Protein AF-A0A4Q3JH48-F1 (afdb_monomer_lite)

pLDDT: mean 95.1, std 3.66, range [75.12, 98.69]

Foldseek 3Di:
DDPVVVVVVQQVVPDDPVDDDPPCVPDDGDGPVVVVVVVVVVVLCVVCVPPCVVPPVVVVVVVVVVVCCVVVVHDPPDDDDDDPDPLVVVVVVVVVDDLVLQAEEEDEPPDDPSVVVVVVVSVVSRHHYHYDYCPPVVCSVVSSVVSDDPRHPYD

Radius of gyration: 21.35 Å; chains: 1; bounding box: 50×39×55 Å

Secondary structure (DSSP, 8-state):
---HHHHHHTTTTT-BTTB----TTT-PPPPHHHHHHHHHHHHHHHHHTTTHIIIIIHHHHHHHHHHHHHHHTPPTT------SSHHHHHHHHHTTS-GGG--EEEEETT--HHHHHHHHHHHHTT-EEEEE---SGGGHHHHHHHH--TTEEE-

Structure (mmCIF, N/CA/C/O backbone):
data_AF-A0A4Q3JH48-F1
#
_entry.id   AF-A0A4Q3JH48-F1
#
loop_
_atom_site.group_PDB
_atom_site.id
_atom_site.type_symbol
_atom_site.label_atom_id
_atom_site.label_alt_id
_atom_site.label_comp_id
_atom_site.label_asym_id
_atom_site.label_entity_id
_atom_site.label_seq_id
_atom_site.pdbx_PDB_ins_code
_atom_site.Cartn_x
_atom_site.Cartn_y
_atom_site.Cartn_z
_atom_site.occupancy
_atom_site.B_iso_or_equiv
_atom_site.auth_seq_id
_atom_site.auth_comp_id
_atom_site.auth_asym_id
_atom_site.auth_atom_id
_atom_site.pdbx_PDB_model_num
ATOM 1 N N . MET A 1 1 ? -15.690 8.192 -23.966 1.00 75.12 1 MET A N 1
ATOM 2 C CA . MET A 1 1 ? -15.846 6.723 -23.877 1.00 75.12 1 MET A CA 1
ATOM 3 C C . MET A 1 1 ? -14.451 6.115 -23.885 1.00 75.12 1 MET A C 1
ATOM 5 O O . MET A 1 1 ? -13.622 6.624 -24.626 1.00 75.12 1 MET A O 1
ATOM 9 N N . LEU A 1 2 ? -14.156 5.137 -23.023 1.00 86.25 2 LEU A N 1
ATOM 10 C CA . LEU A 1 2 ? -12.849 4.463 -23.010 1.00 86.25 2 LEU A CA 1
ATOM 11 C C . LEU A 1 2 ? -12.682 3.643 -24.296 1.00 86.25 2 LEU A C 1
ATOM 13 O O . LEU A 1 2 ? -13.578 2.878 -24.644 1.00 86.25 2 LEU A O 1
ATOM 17 N N . ASP A 1 3 ? -11.549 3.801 -24.977 1.00 95.12 3 ASP A N 1
ATOM 18 C CA . ASP A 1 3 ? -11.166 2.956 -26.109 1.00 95.12 3 ASP A CA 1
ATOM 19 C C . ASP A 1 3 ? -10.668 1.604 -25.576 1.00 95.12 3 ASP A C 1
ATOM 21 O O . ASP A 1 3 ? -9.563 1.485 -25.038 1.00 95.12 3 ASP A O 1
ATOM 25 N N . LEU A 1 4 ? -11.537 0.595 -25.651 1.00 92.25 4 LEU A N 1
ATOM 26 C CA . LEU A 1 4 ? -11.266 -0.735 -25.108 1.00 92.25 4 LEU A CA 1
ATOM 27 C C . LEU A 1 4 ? -10.239 -1.508 -25.940 1.00 92.25 4 LEU A C 1
ATOM 29 O O . LEU A 1 4 ? -9.499 -2.312 -25.370 1.00 92.25 4 LEU A O 1
ATOM 33 N N . ASP A 1 5 ? -10.164 -1.259 -27.246 1.00 93.19 5 ASP A N 1
ATOM 34 C CA . ASP A 1 5 ? -9.218 -1.941 -28.128 1.00 93.19 5 ASP A CA 1
ATOM 35 C C . ASP A 1 5 ? -7.809 -1.401 -27.907 1.00 93.19 5 ASP A C 1
ATOM 37 O O . ASP A 1 5 ? -6.871 -2.181 -27.718 1.00 93.19 5 ASP A O 1
ATOM 41 N N . ALA A 1 6 ? -7.668 -0.076 -27.794 1.00 94.69 6 ALA A N 1
ATOM 42 C CA . ALA A 1 6 ? -6.412 0.539 -27.383 1.00 94.69 6 ALA A CA 1
ATOM 43 C C . ALA A 1 6 ? -5.983 0.064 -25.985 1.00 94.69 6 ALA A C 1
ATOM 45 O O . ALA A 1 6 ? -4.812 -0.268 -25.775 1.00 94.69 6 ALA A O 1
ATOM 46 N N . LEU A 1 7 ? -6.927 -0.036 -25.038 1.00 93.00 7 LEU A N 1
ATOM 47 C CA . LEU A 1 7 ? -6.633 -0.543 -23.699 1.00 93.00 7 LEU A CA 1
ATOM 48 C C . LEU A 1 7 ? -6.138 -1.989 -23.747 1.00 93.00 7 LEU A C 1
ATOM 50 O O . LEU A 1 7 ? -5.115 -2.285 -23.145 1.00 93.00 7 LEU A O 1
ATOM 54 N N . ARG A 1 8 ? -6.801 -2.892 -24.479 1.00 91.81 8 ARG A N 1
ATOM 55 C CA . ARG A 1 8 ? -6.332 -4.282 -24.627 1.00 91.81 8 ARG A CA 1
ATOM 56 C C . ARG A 1 8 ? -4.973 -4.351 -25.319 1.00 91.81 8 ARG A C 1
ATOM 58 O O . ARG A 1 8 ? -4.118 -5.124 -24.886 1.00 91.81 8 ARG A O 1
ATOM 65 N N . GLY A 1 9 ? -4.754 -3.521 -26.339 1.00 93.88 9 GLY A N 1
ATOM 66 C CA . GLY A 1 9 ? -3.484 -3.423 -27.059 1.00 93.88 9 GLY A CA 1
ATOM 67 C C . GLY A 1 9 ? -2.301 -3.078 -26.150 1.00 93.88 9 GLY A C 1
ATOM 68 O O . GLY A 1 9 ? -1.206 -3.604 -26.345 1.00 93.88 9 GLY A O 1
ATOM 69 N N . ALA A 1 10 ? -2.528 -2.282 -25.101 1.00 95.88 10 ALA A N 1
ATOM 70 C CA . ALA A 1 10 ? -1.498 -1.913 -24.131 1.00 95.88 10 ALA A CA 1
ATOM 71 C C . ALA A 1 10 ? -1.050 -3.061 -23.202 1.00 95.88 10 ALA A C 1
ATOM 73 O O . ALA A 1 10 ? -0.062 -2.890 -22.494 1.00 95.88 10 ALA A O 1
ATOM 74 N N . TYR A 1 11 ? -1.735 -4.211 -23.187 1.00 95.12 11 TYR A N 1
ATOM 75 C CA . TYR A 1 11 ? -1.439 -5.361 -22.311 1.00 95.12 11 TYR A CA 1
ATOM 76 C C . TYR A 1 11 ? -1.141 -6.648 -23.103 1.00 95.12 11 TYR A C 1
ATOM 78 O O . TYR A 1 11 ? -1.314 -7.759 -22.589 1.00 95.12 11 TYR A O 1
ATOM 86 N N . ARG A 1 12 ? -0.715 -6.529 -24.367 1.00 93.06 12 ARG A N 1
ATOM 87 C CA . ARG A 1 12 ? -0.539 -7.666 -25.293 1.00 93.06 12 ARG A CA 1
ATOM 88 C C . ARG A 1 12 ? 0.411 -8.763 -24.793 1.00 93.06 12 ARG A C 1
ATOM 90 O O . ARG A 1 12 ? 0.261 -9.902 -25.215 1.00 93.06 12 ARG A O 1
ATOM 97 N N . HIS A 1 13 ? 1.363 -8.470 -23.899 1.00 92.44 13 HIS A N 1
ATOM 98 C CA . HIS A 1 13 ? 2.235 -9.518 -23.340 1.00 92.44 13 HIS A CA 1
ATOM 99 C C . HIS A 1 13 ? 1.519 -10.423 -22.324 1.00 92.44 13 HIS A C 1
ATOM 101 O O . HIS A 1 13 ? 1.876 -11.593 -22.184 1.00 92.44 13 HIS A O 1
ATOM 107 N N . PHE A 1 14 ? 0.519 -9.896 -21.612 1.00 92.62 14 PHE A N 1
ATOM 108 C CA . PHE A 1 14 ? -0.250 -10.646 -20.614 1.00 92.62 14 PHE A CA 1
ATOM 109 C C . PHE A 1 14 ? -1.532 -11.249 -21.188 1.00 92.62 14 PHE A C 1
ATOM 111 O O . PHE A 1 14 ? -1.937 -12.338 -20.777 1.00 92.62 14 PHE A O 1
ATOM 118 N N . LEU A 1 15 ? -2.192 -10.545 -22.109 1.00 91.50 15 LEU A N 1
ATOM 119 C CA . LEU A 1 15 ? -3.455 -10.984 -22.692 1.00 91.50 15 LEU A CA 1
ATOM 120 C C . LEU A 1 15 ? -3.202 -11.944 -23.854 1.00 91.50 15 LEU A C 1
ATOM 122 O O . LEU A 1 15 ? -2.534 -11.593 -24.823 1.00 91.50 15 LEU A O 1
ATOM 126 N N . ARG A 1 16 ? -3.775 -13.148 -23.774 1.00 88.00 16 ARG A N 1
ATOM 127 C CA . ARG A 1 16 ? -3.715 -14.156 -24.840 1.00 88.00 16 ARG A CA 1
ATOM 128 C C . ARG A 1 16 ? -5.126 -14.482 -25.339 1.00 88.00 16 ARG A C 1
ATOM 130 O O . ARG A 1 16 ? -6.041 -14.508 -24.517 1.00 88.00 16 ARG A O 1
ATOM 137 N N . PRO A 1 17 ? -5.331 -14.747 -26.642 1.00 87.12 17 PRO A N 1
ATOM 138 C CA . PRO A 1 17 ? -6.662 -15.050 -27.179 1.00 87.12 17 PRO A CA 1
ATOM 139 C C . PRO A 1 17 ? -7.328 -16.279 -26.545 1.00 87.12 17 PRO A C 1
ATOM 141 O O . PRO A 1 17 ? -8.547 -16.331 -26.430 1.00 87.12 17 PRO A O 1
ATOM 144 N N . ASP A 1 18 ? -6.528 -17.252 -26.111 1.00 93.00 18 ASP A N 1
ATOM 145 C CA . ASP A 1 18 ? -6.951 -18.531 -25.538 1.00 93.00 18 ASP A CA 1
ATOM 146 C C . ASP A 1 18 ? -7.099 -18.506 -24.005 1.00 93.00 18 ASP A C 1
ATOM 148 O O . ASP A 1 18 ? -7.428 -19.524 -23.395 1.00 93.00 18 ASP A O 1
ATOM 152 N N . ARG A 1 19 ? -6.862 -17.356 -23.353 1.00 89.56 19 ARG A N 1
ATOM 153 C CA . ARG A 1 19 ? -6.889 -17.235 -21.890 1.00 89.56 19 ARG A CA 1
ATOM 154 C C . ARG A 1 19 ? -7.567 -15.951 -21.425 1.00 89.56 19 ARG A C 1
ATOM 156 O O . ARG A 1 19 ? -7.110 -14.844 -21.695 1.00 89.56 19 ARG A O 1
ATOM 163 N N . ILE A 1 20 ? -8.596 -16.110 -20.596 1.00 89.62 20 ILE A N 1
ATOM 164 C CA . ILE A 1 20 ? -9.267 -15.003 -19.908 1.00 89.62 20 ILE A CA 1
ATO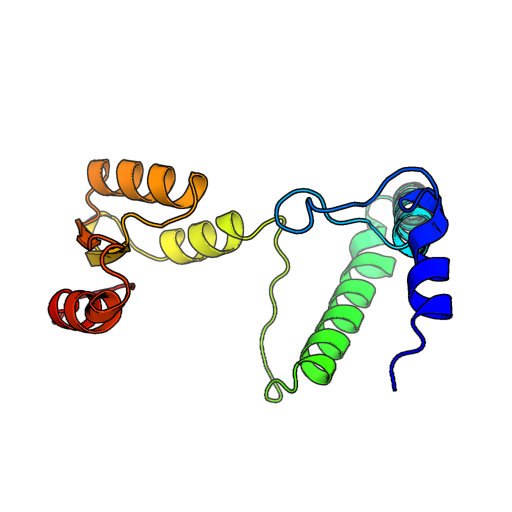M 165 C C . ILE A 1 20 ? -8.672 -14.850 -18.504 1.00 89.62 20 ILE A C 1
ATOM 167 O O . ILE A 1 20 ? -8.621 -15.806 -17.730 1.00 89.62 20 ILE A O 1
ATOM 171 N N . LEU A 1 21 ? -8.220 -13.640 -18.165 1.00 89.00 21 LEU A N 1
ATOM 172 C CA . LEU A 1 21 ? -7.643 -13.334 -16.858 1.00 89.00 21 LEU A CA 1
ATOM 173 C C . LEU A 1 21 ? -8.744 -12.895 -15.876 1.00 89.00 21 LEU A C 1
ATOM 175 O O . LEU A 1 21 ? -9.212 -11.762 -15.934 1.00 89.00 21 LEU A O 1
ATOM 179 N N . LEU A 1 22 ? -9.143 -13.784 -14.961 1.00 90.38 22 LEU A N 1
ATOM 180 C CA . LEU A 1 22 ? -10.124 -13.505 -13.894 1.00 90.38 22 LEU A CA 1
ATOM 181 C C . LEU A 1 22 ? -9.475 -13.449 -12.496 1.00 90.38 22 LEU A C 1
ATOM 183 O O . LEU A 1 22 ? -10.115 -13.697 -11.478 1.00 90.38 22 LEU A O 1
ATOM 187 N N . THR A 1 23 ? -8.183 -13.115 -12.441 1.00 89.19 23 THR A N 1
ATOM 188 C CA . THR A 1 23 ? -7.351 -13.096 -11.223 1.00 89.19 23 THR A CA 1
ATOM 189 C C . THR A 1 23 ? -6.975 -11.686 -10.776 1.00 89.19 23 THR A C 1
ATOM 191 O O . THR A 1 23 ? -5.994 -11.515 -10.060 1.00 89.19 23 THR A O 1
ATOM 194 N N . GLY A 1 24 ? -7.728 -10.657 -11.182 1.00 85.44 24 GLY A N 1
ATOM 195 C CA . GLY A 1 24 ? -7.371 -9.252 -10.929 1.00 85.44 24 GLY A CA 1
ATOM 196 C C . GLY A 1 24 ? -7.161 -8.894 -9.450 1.00 85.44 24 GLY A C 1
ATOM 197 O O . GLY A 1 24 ? -6.453 -7.944 -9.155 1.00 85.44 24 GLY A O 1
ATOM 198 N N . HIS A 1 25 ? -7.713 -9.684 -8.525 1.00 85.62 25 HIS A N 1
ATOM 199 C CA . HIS A 1 25 ? -7.544 -9.502 -7.081 1.00 85.62 25 HIS A CA 1
ATOM 200 C C . HIS A 1 25 ? -6.168 -9.940 -6.539 1.00 85.62 25 HIS A C 1
ATOM 202 O O . HIS A 1 25 ? -5.828 -9.580 -5.417 1.00 85.62 25 HIS A O 1
ATOM 208 N N . SER A 1 26 ? -5.395 -10.734 -7.288 1.00 83.56 26 SER A N 1
ATOM 209 C CA . SER A 1 26 ? -4.105 -11.297 -6.844 1.00 83.56 26 SER A CA 1
ATOM 210 C C . SER A 1 26 ? -2.988 -11.115 -7.871 1.00 83.56 26 SER A C 1
ATOM 212 O O . SER A 1 26 ? -1.864 -10.767 -7.516 1.00 83.56 26 SER A O 1
ATOM 214 N N . HIS A 1 27 ? -3.300 -11.309 -9.152 1.00 85.56 27 HIS A N 1
ATOM 215 C CA . HIS A 1 27 ? -2.359 -11.230 -10.263 1.00 85.56 27 HIS A CA 1
ATOM 216 C C . HIS A 1 27 ? -2.977 -10.418 -11.393 1.00 85.56 27 HIS A C 1
ATOM 218 O O . HIS A 1 27 ? -3.649 -10.953 -12.281 1.00 85.56 27 HIS A O 1
ATOM 224 N N . GLN A 1 28 ? -2.760 -9.108 -11.336 1.00 89.19 28 GLN A N 1
ATOM 225 C CA . GLN A 1 28 ? -3.196 -8.193 -12.377 1.00 89.19 28 GLN A CA 1
ATOM 226 C C . GLN A 1 28 ? -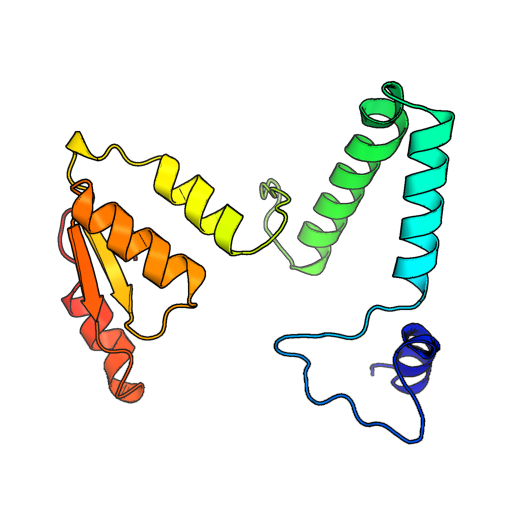2.175 -8.152 -13.516 1.00 89.19 28 GLN A C 1
ATOM 228 O O . GLN A 1 28 ? -0.967 -8.137 -13.279 1.00 89.19 28 GLN A O 1
ATOM 233 N N . ALA A 1 29 ? -2.667 -8.129 -14.757 1.00 92.38 29 ALA A N 1
ATOM 234 C CA . ALA A 1 29 ? -1.820 -7.916 -15.922 1.00 92.38 29 ALA A CA 1
ATOM 235 C C . ALA A 1 29 ? -1.106 -6.566 -15.820 1.00 92.38 29 ALA A C 1
ATOM 237 O O . ALA A 1 29 ? -1.709 -5.573 -15.407 1.00 92.38 29 ALA A O 1
ATOM 238 N N . TRP A 1 30 ? 0.162 -6.522 -16.218 1.00 93.94 30 TRP A N 1
ATOM 239 C CA . TRP A 1 30 ? 0.898 -5.266 -16.333 1.00 93.94 30 TRP A CA 1
ATOM 240 C C . TRP A 1 30 ? 0.836 -4.768 -17.775 1.00 93.94 30 TRP A C 1
ATOM 242 O O . TRP A 1 30 ? 0.913 -5.586 -18.696 1.00 93.94 30 TRP A O 1
ATOM 252 N N . PRO A 1 31 ? 0.694 -3.450 -17.993 1.00 95.81 31 PRO A N 1
ATOM 253 C CA . PRO A 1 31 ? 0.778 -2.909 -19.335 1.00 95.81 31 PRO A CA 1
ATOM 254 C C . PRO A 1 31 ? 2.211 -3.063 -19.850 1.00 95.81 31 PRO A C 1
ATOM 256 O O . PRO A 1 31 ? 3.173 -2.998 -19.084 1.00 95.81 31 PRO A O 1
ATOM 259 N N . ASP A 1 32 ? 2.362 -3.205 -21.158 1.00 96.50 32 ASP A N 1
ATOM 260 C CA . ASP A 1 32 ? 3.639 -3.391 -21.844 1.00 96.50 32 ASP A CA 1
ATOM 261 C C . ASP A 1 32 ? 4.687 -2.337 -21.464 1.00 96.50 32 ASP A C 1
ATOM 263 O O . ASP A 1 32 ? 5.862 -2.651 -21.290 1.00 96.50 32 ASP A O 1
ATOM 267 N N . VAL A 1 33 ? 4.254 -1.093 -21.243 1.00 97.12 33 VAL A N 1
ATOM 268 C CA . VAL A 1 33 ? 5.136 0.010 -20.832 1.00 97.12 33 VAL A CA 1
ATOM 269 C C . VAL A 1 33 ? 5.838 -0.237 -19.492 1.00 97.12 33 VAL A C 1
ATOM 271 O O . VAL A 1 33 ? 6.882 0.365 -19.243 1.00 97.12 33 VAL A O 1
ATOM 274 N N . ALA A 1 34 ? 5.304 -1.115 -18.633 1.00 96.62 34 ALA A N 1
ATOM 275 C CA . ALA A 1 34 ? 5.942 -1.503 -17.377 1.00 96.62 34 ALA A CA 1
ATOM 276 C C . ALA A 1 34 ? 7.214 -2.326 -17.622 1.00 96.62 34 ALA A C 1
ATOM 278 O O . ALA A 1 34 ? 8.209 -2.133 -16.927 1.00 96.62 34 ALA A O 1
ATOM 279 N N . ARG A 1 35 ? 7.217 -3.186 -18.651 1.00 96.50 35 ARG A N 1
ATOM 280 C CA . ARG A 1 35 ? 8.411 -3.933 -19.072 1.00 96.50 35 ARG A CA 1
ATOM 281 C C . ARG A 1 35 ? 9.511 -2.971 -19.508 1.00 96.50 35 ARG A C 1
ATOM 283 O O . ARG A 1 35 ? 10.637 -3.065 -19.028 1.00 96.50 35 ARG A O 1
ATOM 290 N N . ASP A 1 36 ? 9.168 -2.025 -20.377 1.00 96.69 36 ASP A N 1
ATOM 291 C CA . ASP A 1 36 ? 10.136 -1.056 -20.891 1.00 96.69 36 ASP A CA 1
ATOM 292 C C . ASP A 1 36 ? 10.636 -0.121 -19.780 1.00 96.69 36 ASP A C 1
ATOM 294 O O . ASP A 1 36 ? 11.795 0.283 -19.777 1.00 96.69 36 ASP A O 1
ATOM 298 N N . ALA A 1 37 ? 9.782 0.211 -18.806 1.00 96.50 37 ALA A N 1
ATOM 299 C CA . ALA A 1 37 ? 10.184 0.970 -17.626 1.00 96.50 37 ALA A CA 1
ATOM 300 C C . ALA A 1 37 ? 11.152 0.185 -16.733 1.00 96.50 37 ALA A C 1
ATOM 302 O O . ALA A 1 37 ? 12.115 0.773 -16.251 1.00 96.50 37 ALA A O 1
ATOM 303 N N . GLY A 1 38 ? 10.935 -1.121 -16.552 1.00 97.00 38 GLY A N 1
ATOM 304 C CA . GLY A 1 38 ? 11.852 -1.988 -15.813 1.00 97.00 38 GLY A CA 1
ATOM 305 C C . GLY A 1 38 ? 13.239 -2.055 -16.454 1.00 97.00 38 GLY A C 1
ATOM 306 O O . GLY A 1 38 ? 14.237 -1.917 -15.752 1.00 97.00 38 GLY A O 1
ATOM 307 N N . ALA A 1 39 ? 13.304 -2.184 -17.784 1.00 97.88 39 ALA A N 1
ATOM 308 C CA . ALA A 1 39 ? 14.569 -2.145 -18.520 1.00 97.88 39 ALA A CA 1
ATOM 309 C C . ALA A 1 39 ? 15.287 -0.796 -18.343 1.00 97.88 39 ALA A C 1
ATOM 311 O O . ALA A 1 39 ? 16.445 -0.767 -17.941 1.00 97.88 39 ALA A O 1
ATOM 312 N N . ARG A 1 40 ? 14.573 0.325 -18.522 1.00 97.06 40 ARG A N 1
ATOM 313 C CA . ARG A 1 40 ? 15.144 1.666 -18.301 1.00 97.06 40 ARG A CA 1
ATOM 314 C C . ARG A 1 40 ? 15.643 1.871 -16.873 1.00 97.06 40 ARG A C 1
ATOM 316 O O . ARG A 1 40 ? 16.706 2.442 -16.684 1.00 97.06 40 ARG A O 1
ATOM 323 N N . ALA A 1 41 ? 14.899 1.396 -15.873 1.00 96.94 41 ALA A N 1
ATOM 324 C CA . ALA A 1 41 ? 15.308 1.504 -14.475 1.00 96.94 41 ALA A CA 1
ATOM 325 C C . ALA A 1 41 ? 16.609 0.734 -14.199 1.00 96.94 41 ALA A C 1
ATOM 327 O O . ALA A 1 41 ? 17.446 1.201 -13.427 1.00 96.94 41 ALA A O 1
ATOM 328 N N . PHE A 1 42 ? 16.792 -0.424 -14.840 1.00 98.00 42 PHE A N 1
ATOM 329 C CA . PHE A 1 42 ? 18.047 -1.166 -14.783 1.00 98.00 42 PHE A CA 1
ATOM 330 C C . PHE A 1 42 ? 19.190 -0.389 -15.451 1.00 98.00 42 PHE A C 1
ATOM 332 O O . PHE A 1 42 ? 20.241 -0.221 -14.835 1.00 98.00 42 PHE A O 1
ATOM 339 N N . ASP A 1 43 ? 18.972 0.131 -16.661 1.00 98.12 43 ASP A N 1
ATOM 340 C CA . ASP A 1 43 ? 19.985 0.888 -17.406 1.00 98.12 43 ASP A CA 1
ATOM 341 C C . ASP A 1 43 ? 20.413 2.162 -16.658 1.00 98.12 43 ASP A C 1
ATOM 343 O O . ASP A 1 43 ? 21.606 2.449 -16.547 1.00 98.12 43 ASP A O 1
ATOM 347 N N . ASP A 1 44 ? 19.461 2.900 -16.078 1.00 97.62 44 ASP A N 1
ATOM 348 C CA . ASP A 1 44 ? 19.747 4.067 -15.240 1.00 97.62 44 ASP A CA 1
ATOM 349 C C . ASP A 1 44 ? 20.541 3.678 -13.992 1.00 97.62 44 ASP A C 1
ATOM 351 O O . ASP A 1 44 ? 21.512 4.351 -13.646 1.00 97.62 44 ASP A O 1
ATOM 355 N N . ALA A 1 45 ? 20.189 2.567 -13.338 1.00 97.94 45 ALA A N 1
ATOM 356 C CA . ALA A 1 45 ? 20.925 2.086 -12.177 1.00 97.94 45 ALA A CA 1
ATOM 357 C C . ALA A 1 45 ? 22.355 1.643 -12.521 1.00 97.94 45 ALA A C 1
ATOM 359 O O . ALA A 1 45 ? 23.266 1.905 -11.738 1.00 97.94 45 ALA A O 1
ATOM 360 N N . ALA A 1 46 ? 22.561 1.002 -13.673 1.00 98.31 46 ALA A N 1
ATOM 361 C CA . ALA A 1 46 ? 23.880 0.582 -14.140 1.00 98.31 46 ALA A CA 1
ATOM 362 C C . ALA A 1 46 ? 24.756 1.777 -14.546 1.00 98.31 46 ALA A C 1
ATOM 364 O O . ALA A 1 46 ? 25.951 1.789 -14.262 1.00 98.31 46 ALA A O 1
ATOM 365 N N . ARG A 1 47 ? 24.163 2.789 -15.190 1.00 98.31 47 ARG A N 1
ATOM 366 C CA . ARG A 1 47 ? 24.865 3.985 -15.672 1.00 98.31 47 ARG A CA 1
ATOM 367 C C . ARG A 1 47 ? 25.233 4.957 -14.554 1.00 98.31 47 ARG A C 1
ATOM 369 O O . ARG A 1 47 ? 26.324 5.513 -14.584 1.00 98.31 47 ARG A O 1
ATOM 376 N N . LEU A 1 48 ? 24.309 5.207 -13.628 1.00 98.25 48 LEU A N 1
ATOM 377 C CA . LEU A 1 48 ? 24.437 6.258 -12.612 1.00 98.25 48 LEU A CA 1
ATOM 378 C C . LEU A 1 48 ? 24.883 5.729 -11.244 1.00 98.25 48 LEU A C 1
ATOM 380 O O . LEU A 1 48 ? 25.326 6.505 -10.409 1.00 98.25 48 LEU A O 1
ATOM 384 N N . VAL A 1 49 ? 24.762 4.421 -10.993 1.00 97.50 49 VAL A N 1
ATOM 385 C CA . VAL A 1 49 ? 25.121 3.774 -9.721 1.00 97.50 49 VAL A CA 1
ATOM 386 C C . VAL A 1 49 ? 24.449 4.452 -8.520 1.00 97.50 49 VAL A C 1
ATOM 388 O O . VAL A 1 49 ? 23.269 4.187 -8.283 1.00 97.50 49 VAL A O 1
ATOM 391 N N . ASP A 1 50 ? 25.161 5.289 -7.764 1.00 97.75 50 ASP A N 1
ATOM 392 C CA . ASP A 1 50 ? 24.634 5.982 -6.583 1.00 97.75 50 ASP A CA 1
ATOM 393 C C . ASP A 1 50 ? 24.021 7.345 -6.946 1.00 97.75 50 ASP A C 1
ATOM 395 O O . ASP A 1 50 ? 22.997 7.735 -6.388 1.00 97.75 50 ASP A O 1
ATOM 399 N N . ASP A 1 51 ? 24.521 8.002 -7.998 1.00 98.25 51 ASP A N 1
ATOM 400 C CA . ASP A 1 51 ? 23.988 9.283 -8.484 1.00 98.25 51 ASP A CA 1
ATOM 401 C C . ASP A 1 51 ? 22.539 9.158 -8.990 1.00 98.25 51 ASP A C 1
ATOM 403 O O . ASP A 1 51 ? 21.802 10.143 -9.075 1.00 98.25 51 ASP A O 1
ATOM 407 N N . LYS A 1 52 ? 22.072 7.927 -9.263 1.00 97.75 52 LYS A N 1
ATOM 408 C CA . LYS A 1 52 ? 20.705 7.640 -9.733 1.00 97.75 52 LYS A CA 1
ATOM 409 C C . LYS A 1 52 ? 19.628 8.210 -8.820 1.00 97.75 52 LYS A C 1
ATOM 411 O O . LYS A 1 52 ? 18.534 8.500 -9.300 1.00 97.75 52 LYS A O 1
ATOM 416 N N . TRP A 1 53 ? 19.903 8.330 -7.520 1.00 97.12 53 TRP A N 1
ATOM 417 C CA . TRP A 1 53 ? 18.930 8.835 -6.558 1.00 97.12 53 TRP A CA 1
ATOM 418 C C . TRP A 1 53 ? 18.521 10.268 -6.898 1.00 97.12 53 TRP A C 1
ATOM 420 O O . TRP A 1 53 ? 17.335 10.526 -7.103 1.00 97.12 53 TRP A O 1
ATOM 430 N N . GLY A 1 54 ? 19.501 11.164 -7.038 1.00 97.81 54 GLY A N 1
ATOM 431 C CA . GLY A 1 54 ? 19.270 12.563 -7.399 1.00 97.81 54 GLY A CA 1
ATOM 432 C C . GLY A 1 54 ? 18.920 12.754 -8.872 1.00 97.81 54 GLY A C 1
ATOM 433 O O . GLY A 1 54 ? 18.004 13.504 -9.192 1.00 97.81 54 GLY A O 1
ATOM 434 N N . GLU A 1 55 ? 19.604 12.038 -9.763 1.00 96.75 55 GLU A N 1
ATOM 435 C CA . GLU A 1 55 ? 19.500 12.247 -11.214 1.00 96.75 55 GLU A CA 1
ATOM 436 C C . GLU A 1 55 ? 18.234 11.630 -11.832 1.00 96.75 55 GLU A C 1
ATOM 438 O O . GLU A 1 55 ? 17.712 12.131 -12.828 1.00 96.75 55 GLU A O 1
ATOM 443 N N . ALA A 1 56 ? 17.715 10.537 -11.260 1.00 95.81 56 ALA A N 1
ATOM 444 C CA . ALA A 1 56 ? 16.604 9.789 -11.852 1.00 95.81 56 ALA A CA 1
ATOM 445 C C . ALA A 1 56 ? 15.457 9.508 -10.871 1.00 95.81 56 ALA A C 1
ATOM 447 O O . ALA A 1 56 ? 14.297 9.786 -11.185 1.00 95.81 56 ALA A O 1
ATOM 448 N N . VAL A 1 57 ? 15.746 8.955 -9.690 1.00 95.94 57 VAL A N 1
ATOM 449 C CA . VAL A 1 57 ? 14.718 8.388 -8.803 1.00 95.94 57 VAL A CA 1
ATOM 450 C C . VAL A 1 57 ? 13.876 9.471 -8.129 1.00 95.94 57 VAL A C 1
ATOM 452 O O . VAL A 1 57 ? 12.651 9.420 -8.248 1.00 95.94 57 VAL A O 1
ATOM 455 N N . PHE A 1 58 ? 14.477 10.460 -7.460 1.00 96.38 58 PHE A N 1
ATOM 456 C CA . PHE A 1 58 ? 13.715 11.517 -6.782 1.00 96.38 58 PHE A CA 1
ATOM 457 C C . PHE A 1 58 ? 12.896 12.381 -7.757 1.00 96.38 58 PHE A C 1
ATOM 459 O O . PHE A 1 58 ? 11.690 12.518 -7.531 1.00 96.38 58 PHE A O 1
ATOM 466 N N . PRO A 1 59 ? 13.442 12.852 -8.902 1.00 96.38 59 PRO A N 1
ATOM 467 C CA . PRO A 1 59 ? 12.644 13.576 -9.893 1.00 96.38 59 PRO A CA 1
ATOM 468 C C . PRO A 1 59 ? 11.476 12.746 -10.450 1.00 96.38 59 PRO A C 1
ATOM 470 O O . PRO A 1 59 ? 10.390 13.275 -10.723 1.00 96.38 59 PRO A O 1
ATOM 473 N N . LEU A 1 60 ? 11.673 11.432 -10.626 1.00 96.00 60 LEU A N 1
ATOM 474 C CA . LEU A 1 60 ? 10.611 10.525 -11.057 1.00 96.00 60 LEU A CA 1
ATOM 475 C C . LEU A 1 60 ? 9.527 10.386 -9.985 1.00 96.00 60 LEU A C 1
ATOM 477 O O . LEU A 1 60 ? 8.348 10.493 -10.325 1.00 96.00 60 LEU A O 1
ATOM 481 N N . ILE A 1 61 ? 9.913 10.183 -8.723 1.00 95.94 61 ILE A N 1
ATOM 482 C CA . ILE A 1 61 ? 9.002 10.097 -7.575 1.00 95.94 61 ILE A CA 1
ATOM 483 C C . ILE A 1 61 ? 8.121 11.344 -7.505 1.00 95.94 61 ILE A C 1
ATOM 485 O O . ILE A 1 61 ? 6.897 11.212 -7.552 1.00 95.94 61 ILE A O 1
ATOM 489 N N . GLU A 1 62 ? 8.712 12.538 -7.520 1.00 95.25 62 GLU A N 1
ATOM 490 C CA . GLU A 1 62 ? 7.963 13.797 -7.454 1.00 95.25 62 GLU A CA 1
ATOM 491 C C . GLU A 1 62 ? 6.979 13.951 -8.618 1.00 95.25 62 GLU A C 1
ATOM 493 O O . GLU A 1 62 ? 5.822 14.350 -8.450 1.00 95.25 62 GLU A O 1
ATOM 498 N N . ARG A 1 63 ? 7.418 13.606 -9.835 1.00 96.06 63 ARG A N 1
ATOM 499 C CA . ARG A 1 63 ? 6.560 13.666 -11.021 1.00 96.06 63 ARG A CA 1
ATOM 500 C C . ARG A 1 63 ? 5.385 12.697 -10.915 1.00 96.06 63 ARG A C 1
ATOM 502 O O . ARG A 1 63 ? 4.286 13.040 -11.355 1.00 96.06 63 ARG A O 1
ATOM 509 N N . VAL A 1 64 ? 5.600 11.496 -10.379 1.00 95.88 64 VAL A N 1
ATOM 510 C CA . VAL A 1 64 ? 4.528 10.512 -10.183 1.00 95.88 64 VAL A CA 1
ATOM 511 C C . VAL A 1 64 ? 3.578 10.971 -9.076 1.00 95.88 64 VAL A C 1
ATOM 513 O O . VAL A 1 64 ? 2.372 10.923 -9.296 1.00 95.88 64 VAL A O 1
ATOM 516 N N . GLN A 1 65 ? 4.080 11.495 -7.954 1.00 96.00 65 GLN A N 1
ATOM 517 C CA . GLN A 1 65 ? 3.252 12.046 -6.873 1.00 96.00 65 GLN A CA 1
ATOM 518 C C . GLN A 1 65 ? 2.315 13.140 -7.394 1.00 96.00 65 GLN A C 1
ATOM 520 O O . GLN A 1 65 ? 1.102 13.021 -7.234 1.00 96.00 65 GLN A O 1
ATOM 525 N N . ARG A 1 66 ? 2.839 14.144 -8.117 1.00 94.56 66 ARG A N 1
ATOM 526 C CA . ARG A 1 66 ? 2.011 15.215 -8.711 1.00 94.56 66 ARG A CA 1
ATOM 527 C C . ARG A 1 66 ? 0.914 14.667 -9.622 1.00 94.56 66 ARG A C 1
ATOM 529 O O . ARG A 1 66 ? -0.215 15.148 -9.601 1.00 94.56 66 ARG A O 1
ATOM 536 N N . ARG A 1 67 ? 1.234 13.643 -10.419 1.00 95.88 67 ARG A N 1
ATOM 537 C CA . ARG A 1 67 ? 0.251 12.995 -11.297 1.00 95.88 67 ARG A CA 1
ATOM 538 C C . ARG A 1 67 ? -0.804 12.225 -10.515 1.00 95.88 67 ARG A C 1
ATOM 540 O O . ARG A 1 67 ? -1.952 12.244 -10.933 1.00 95.88 67 ARG A O 1
ATOM 547 N N . ILE A 1 68 ? -0.439 11.560 -9.419 1.00 96.12 68 ILE A N 1
ATOM 548 C CA . ILE A 1 68 ? -1.397 10.862 -8.553 1.00 96.12 68 ILE A CA 1
ATOM 549 C C . ILE A 1 68 ? -2.342 11.873 -7.902 1.00 96.12 68 ILE A C 1
ATOM 551 O O . ILE A 1 68 ? -3.549 11.693 -8.023 1.00 96.12 68 ILE A O 1
ATOM 555 N N . VAL A 1 69 ? -1.813 12.947 -7.302 1.00 95.50 69 VAL A N 1
ATOM 556 C CA . VAL A 1 69 ? -2.614 14.031 -6.698 1.00 95.50 69 VAL A CA 1
ATOM 557 C C . VAL A 1 69 ? -3.630 14.568 -7.703 1.00 95.50 69 VAL A C 1
ATOM 559 O O . VAL A 1 69 ? -4.828 14.520 -7.443 1.00 95.50 69 VAL A O 1
ATOM 562 N N . ALA A 1 70 ? -3.174 14.956 -8.899 1.00 94.56 70 ALA A N 1
ATOM 563 C CA . ALA A 1 70 ? -4.058 15.466 -9.944 1.00 94.56 70 ALA A CA 1
ATOM 564 C C . ALA A 1 70 ? -5.074 14.420 -10.440 1.00 94.56 70 ALA A C 1
ATOM 566 O O . ALA A 1 70 ? -6.218 14.744 -10.740 1.00 94.56 70 ALA A O 1
ATOM 567 N N . ARG A 1 71 ? -4.673 13.148 -10.558 1.00 95.81 71 ARG A N 1
ATOM 568 C CA . ARG A 1 71 ? -5.530 12.084 -11.107 1.00 95.81 71 ARG A CA 1
ATOM 569 C C . ARG A 1 71 ? -6.614 11.618 -10.138 1.00 95.81 71 ARG A C 1
ATOM 571 O O . ARG A 1 71 ? -7.630 11.093 -10.606 1.00 95.81 71 ARG A O 1
ATOM 578 N N . MET A 1 72 ? -6.350 11.753 -8.843 1.00 95.88 72 MET A N 1
ATOM 579 C CA . MET A 1 72 ? -7.228 11.375 -7.737 1.00 95.88 72 MET A CA 1
ATOM 580 C C . MET A 1 72 ? -7.990 12.578 -7.163 1.00 95.88 72 MET A C 1
ATOM 582 O O . MET A 1 72 ? -8.763 12.382 -6.233 1.00 95.88 72 MET A O 1
ATOM 586 N N . ASP A 1 73 ? -7.782 13.779 -7.719 1.00 96.06 73 ASP A N 1
ATOM 587 C CA . ASP A 1 73 ? -8.394 15.035 -7.264 1.00 96.06 73 ASP A CA 1
ATOM 588 C C . ASP A 1 73 ? -8.156 15.294 -5.764 1.00 96.06 73 ASP A C 1
ATOM 590 O O . ASP A 1 73 ? -9.062 15.625 -5.001 1.00 96.06 73 ASP A O 1
ATOM 594 N N . LEU A 1 74 ? -6.919 15.051 -5.313 1.00 95.75 74 LEU A N 1
ATOM 595 C CA . LEU A 1 74 ? -6.539 15.258 -3.915 1.00 95.75 74 LEU A CA 1
ATOM 596 C C . LEU A 1 74 ? -6.226 16.740 -3.649 1.00 95.75 74 LEU A C 1
ATOM 598 O O . LEU A 1 74 ? -5.708 17.410 -4.544 1.00 95.75 74 LEU A O 1
ATOM 602 N N . PRO A 1 75 ? -6.464 17.244 -2.421 1.00 94.56 75 PRO A N 1
ATOM 603 C CA . PRO A 1 75 ? -6.138 18.620 -2.058 1.00 94.56 75 PRO A CA 1
ATOM 604 C C . PRO A 1 75 ? -4.665 18.975 -2.288 1.00 94.56 75 PRO A C 1
ATOM 606 O O . PRO A 1 75 ? -3.770 18.138 -2.106 1.00 94.56 75 PRO A O 1
ATOM 609 N N . ASP A 1 76 ? -4.407 20.243 -2.604 1.00 85.62 76 ASP A N 1
ATOM 610 C CA . ASP A 1 76 ? -3.051 20.781 -2.679 1.00 85.62 76 ASP A CA 1
ATOM 611 C C . ASP A 1 76 ? -2.304 20.565 -1.354 1.00 85.62 76 ASP A C 1
ATOM 613 O O . ASP A 1 76 ? -2.842 20.777 -0.268 1.00 85.62 76 ASP A O 1
ATOM 617 N N . GLY A 1 77 ? -1.050 20.117 -1.449 1.00 86.38 77 GLY A N 1
ATOM 618 C CA . GLY A 1 77 ? -0.233 19.761 -0.283 1.00 86.38 77 GLY A CA 1
ATOM 619 C C . GLY A 1 77 ? -0.441 18.337 0.245 1.00 86.38 77 GLY A C 1
ATOM 620 O O . GLY A 1 77 ? 0.151 17.992 1.262 1.00 86.38 77 GLY A O 1
ATOM 621 N N . SER A 1 78 ? -1.230 17.494 -0.434 1.00 92.06 78 SER A N 1
ATOM 622 C CA . SER A 1 78 ? -1.364 16.075 -0.072 1.00 92.06 78 SER A CA 1
ATOM 623 C C . SER A 1 78 ? -0.013 15.351 -0.086 1.00 92.06 78 SER A C 1
ATOM 625 O O . SER A 1 78 ? 0.646 15.252 -1.125 1.00 92.06 78 SER A O 1
ATOM 627 N N . GLU A 1 79 ? 0.376 14.796 1.060 1.00 89.12 79 GLU A N 1
ATOM 628 C CA . GLU A 1 79 ? 1.603 14.015 1.201 1.00 89.12 79 GLU A CA 1
ATOM 629 C C . GLU A 1 79 ? 1.391 12.575 0.721 1.00 89.12 79 GLU A C 1
ATOM 631 O O . GLU A 1 79 ? 0.447 11.890 1.118 1.00 89.12 79 GLU A O 1
ATOM 636 N N . LEU A 1 80 ? 2.289 12.094 -0.139 1.00 92.69 80 LEU A N 1
ATOM 637 C CA . LEU A 1 80 ? 2.243 10.739 -0.683 1.00 92.69 80 LEU A CA 1
ATOM 638 C C . LEU A 1 80 ? 3.548 10.013 -0.376 1.00 92.69 80 LEU A C 1
ATOM 640 O O . LEU A 1 80 ? 4.609 10.419 -0.842 1.00 92.69 80 LEU A O 1
ATOM 644 N N . ALA A 1 81 ? 3.471 8.895 0.338 1.00 91.19 81 ALA A N 1
ATOM 645 C CA . ALA A 1 81 ? 4.600 7.992 0.523 1.00 91.19 81 ALA A CA 1
ATOM 646 C C . ALA A 1 81 ? 4.457 6.764 -0.385 1.00 91.19 81 ALA A C 1
ATOM 648 O O . ALA A 1 81 ? 3.408 6.120 -0.411 1.00 91.19 81 ALA A O 1
ATOM 649 N N . PHE A 1 82 ? 5.524 6.405 -1.102 1.00 93.44 82 PHE A N 1
ATOM 650 C CA . PHE A 1 82 ? 5.584 5.128 -1.812 1.00 93.44 82 PHE A CA 1
ATOM 651 C C . PHE A 1 82 ? 5.984 4.000 -0.855 1.00 93.44 82 PHE A C 1
ATOM 653 O O . PHE A 1 82 ? 6.861 4.164 -0.004 1.00 93.44 82 PHE A O 1
ATOM 660 N N . GLY A 1 83 ? 5.338 2.848 -1.024 1.00 92.88 83 GLY A N 1
ATOM 661 C CA . GLY A 1 83 ? 5.624 1.608 -0.311 1.00 92.88 83 GLY A CA 1
ATOM 662 C C . GLY A 1 83 ? 5.530 0.417 -1.259 1.00 92.88 83 GLY A C 1
ATOM 663 O O . GLY A 1 83 ? 4.981 0.513 -2.357 1.00 92.88 83 GLY A O 1
ATOM 664 N N . SER A 1 84 ? 6.073 -0.712 -0.828 1.00 92.00 84 SER A N 1
ATOM 665 C CA . SER A 1 84 ? 6.186 -1.933 -1.630 1.00 92.00 84 SER A CA 1
ATOM 666 C C . SER A 1 84 ? 4.874 -2.717 -1.691 1.00 92.00 84 SER A C 1
ATOM 668 O O . SER A 1 84 ? 4.672 -3.533 -2.587 1.00 92.00 84 SER A O 1
ATOM 670 N N . ASN A 1 85 ? 3.995 -2.520 -0.705 1.00 92.38 85 ASN A N 1
ATOM 671 C CA . ASN A 1 85 ? 2.685 -3.156 -0.590 1.00 92.38 85 ASN A CA 1
ATOM 672 C C . ASN A 1 85 ? 1.835 -2.444 0.482 1.00 92.38 85 ASN A C 1
ATOM 674 O O . ASN A 1 85 ? 2.316 -1.576 1.208 1.00 92.38 85 ASN A O 1
ATOM 678 N N . THR A 1 86 ? 0.566 -2.835 0.608 1.00 92.19 86 THR A N 1
ATOM 679 C CA . THR A 1 86 ? -0.370 -2.260 1.591 1.00 92.19 86 THR A CA 1
ATOM 680 C C . THR A 1 86 ? -0.042 -2.624 3.040 1.00 92.19 86 THR A C 1
ATOM 682 O O . THR A 1 86 ? -0.352 -1.850 3.941 1.00 92.19 86 THR A O 1
ATOM 685 N N . HIS A 1 87 ? 0.616 -3.760 3.289 1.00 94.94 87 HIS A N 1
ATOM 686 C CA . HIS A 1 87 ? 1.031 -4.137 4.642 1.00 94.94 87 HIS A CA 1
ATOM 687 C C . HIS A 1 87 ? 2.091 -3.176 5.196 1.00 94.94 87 HIS A C 1
ATOM 689 O O . HIS A 1 87 ? 2.057 -2.835 6.375 1.00 94.94 87 HIS A O 1
ATOM 695 N N . GLU A 1 88 ? 3.004 -2.693 4.353 1.00 95.31 88 GLU A N 1
ATOM 696 C CA . GLU A 1 88 ? 4.009 -1.708 4.753 1.00 95.31 88 GLU A CA 1
ATOM 697 C C . GLU A 1 88 ? 3.374 -0.407 5.258 1.00 95.31 88 GLU A C 1
ATOM 699 O O . GLU A 1 88 ? 3.825 0.130 6.266 1.00 95.31 88 GLU A O 1
ATOM 704 N N . LEU A 1 89 ? 2.295 0.062 4.618 1.00 93.25 89 LEU A N 1
ATOM 705 C CA . LEU A 1 89 ? 1.539 1.223 5.096 1.00 93.25 89 LEU A CA 1
ATOM 706 C C . LEU A 1 89 ? 1.027 0.989 6.522 1.00 93.25 89 LEU A C 1
ATOM 708 O O . LEU A 1 89 ? 1.289 1.798 7.412 1.00 93.25 89 LEU A O 1
ATOM 712 N N . THR A 1 90 ? 0.345 -0.139 6.748 1.00 93.69 90 THR A N 1
ATOM 713 C CA . THR A 1 90 ? -0.188 -0.474 8.076 1.00 93.69 90 THR A CA 1
ATOM 714 C C . THR A 1 90 ? 0.925 -0.641 9.103 1.00 93.69 90 THR A C 1
ATOM 716 O O . THR A 1 90 ? 0.811 -0.145 10.216 1.00 93.69 90 THR A O 1
ATOM 719 N N . PHE A 1 91 ? 2.039 -1.271 8.729 1.00 93.88 91 PHE A N 1
ATOM 720 C CA . PHE A 1 91 ? 3.173 -1.480 9.619 1.00 93.88 91 PHE A CA 1
ATOM 721 C C . PHE A 1 91 ? 3.832 -0.158 10.031 1.00 93.88 91 PHE A C 1
ATOM 723 O O . PHE A 1 91 ? 4.067 0.058 11.218 1.00 93.88 91 PHE A O 1
ATOM 730 N N . ARG A 1 92 ? 4.078 0.753 9.077 1.00 94.88 92 ARG A N 1
ATOM 731 C CA . ARG A 1 92 ? 4.625 2.088 9.364 1.00 94.88 92 ARG A CA 1
ATOM 732 C C . ARG A 1 92 ? 3.713 2.862 10.317 1.00 94.88 92 ARG A C 1
ATOM 734 O O . ARG A 1 92 ? 4.212 3.411 11.293 1.00 94.88 92 ARG A O 1
ATOM 741 N N . LEU A 1 93 ? 2.397 2.839 10.095 1.00 94.12 93 LEU A N 1
ATOM 742 C CA . LEU A 1 93 ? 1.433 3.488 10.989 1.00 94.12 93 LEU A CA 1
ATOM 743 C C . LEU A 1 93 ? 1.443 2.874 12.397 1.00 94.12 93 LEU A C 1
ATOM 745 O O . LEU A 1 93 ? 1.534 3.593 13.387 1.00 94.12 93 LEU A O 1
ATOM 749 N N . LEU A 1 94 ? 1.394 1.543 12.495 1.00 95.12 94 LEU A N 1
ATOM 750 C CA . LEU A 1 94 ? 1.394 0.836 13.779 1.00 95.12 94 LEU A CA 1
ATOM 751 C C . LEU A 1 94 ? 2.680 1.084 14.581 1.00 95.12 94 LEU A C 1
ATOM 753 O O . LEU A 1 94 ? 2.633 1.139 15.807 1.00 95.12 94 LEU A O 1
ATOM 757 N N . SER A 1 95 ? 3.812 1.286 13.899 1.00 94.69 95 SER A N 1
ATOM 758 C CA . SER A 1 95 ? 5.102 1.580 14.537 1.00 94.69 95 SER A CA 1
ATOM 759 C C . SER A 1 95 ? 5.156 2.933 15.260 1.00 94.69 95 SER A C 1
ATOM 761 O O . SER A 1 95 ? 6.055 3.158 16.067 1.00 94.69 95 SER A O 1
ATOM 763 N N . CYS A 1 96 ? 4.191 3.826 15.012 1.00 95.50 96 CYS A N 1
ATOM 764 C CA . CYS A 1 96 ? 4.086 5.103 15.713 1.00 95.50 96 CYS A CA 1
ATOM 765 C C . CYS A 1 96 ? 3.547 4.964 17.146 1.00 95.50 96 CYS A C 1
ATOM 767 O O . CYS A 1 96 ? 3.707 5.891 17.940 1.00 95.50 96 CYS A O 1
ATOM 769 N N . PHE A 1 97 ? 2.921 3.835 17.496 1.00 96.00 97 PHE A N 1
ATOM 770 C CA . PHE A 1 97 ? 2.380 3.604 18.834 1.00 96.00 97 PHE A CA 1
ATOM 771 C C . PHE A 1 97 ? 3.392 2.901 19.740 1.00 96.00 97 PHE A C 1
ATOM 773 O O . PHE A 1 97 ? 4.094 1.976 19.329 1.00 96.00 97 PHE A O 1
ATOM 780 N N . ARG A 1 98 ? 3.432 3.299 21.016 1.00 93.69 98 ARG A N 1
ATOM 781 C CA . ARG A 1 98 ? 4.261 2.630 22.024 1.00 93.69 98 ARG A CA 1
ATOM 782 C C . ARG A 1 98 ? 3.469 1.526 22.707 1.00 93.69 98 ARG A C 1
ATOM 784 O O . ARG A 1 98 ? 2.444 1.795 23.323 1.00 93.69 98 ARG A O 1
ATOM 791 N N . ALA A 1 99 ? 3.991 0.303 22.695 1.00 92.69 99 ALA A N 1
ATOM 792 C CA . ALA A 1 99 ? 3.371 -0.836 23.380 1.00 92.69 99 ALA A CA 1
ATOM 793 C C . ALA A 1 99 ? 3.104 -0.578 24.879 1.00 92.69 99 ALA A C 1
ATOM 795 O O . ALA A 1 99 ? 2.086 -1.009 25.414 1.00 92.69 99 ALA A O 1
ATOM 796 N N . SER A 1 100 ? 3.974 0.192 25.544 1.00 93.94 100 SER A N 1
ATOM 797 C CA . SER A 1 100 ? 3.817 0.593 26.951 1.00 93.94 100 SER A CA 1
ATOM 798 C C . SER A 1 100 ? 2.551 1.409 27.229 1.00 93.94 100 SER A C 1
ATOM 800 O O . SER A 1 100 ? 2.082 1.434 28.362 1.00 93.94 100 SER A O 1
ATOM 802 N N . GLU A 1 101 ? 2.003 2.080 26.214 1.00 95.81 101 GLU A N 1
ATOM 803 C CA . GLU A 1 101 ? 0.765 2.863 26.302 1.00 95.81 101 GLU A CA 1
ATOM 804 C C . GLU A 1 101 ? -0.484 1.992 26.062 1.00 95.81 101 GLU A C 1
ATOM 806 O O . GLU A 1 101 ? -1.602 2.489 26.155 1.00 95.81 101 GLU A O 1
ATOM 811 N N . ARG A 1 102 ? -0.298 0.690 25.784 1.00 96.44 102 ARG A N 1
ATOM 812 C CA . ARG A 1 102 ? -1.350 -0.299 25.498 1.00 96.44 102 ARG A CA 1
ATOM 813 C C . ARG A 1 102 ? -2.390 0.219 24.492 1.00 96.44 102 ARG A C 1
ATOM 815 O O . ARG A 1 102 ? -3.580 0.252 24.807 1.00 96.44 102 ARG A O 1
ATOM 822 N N . PRO A 1 103 ? -1.960 0.644 23.289 1.00 97.69 103 PRO A N 1
ATOM 823 C CA . PRO A 1 103 ? -2.850 1.230 22.293 1.00 97.69 103 PRO A CA 1
ATOM 824 C C . PRO A 1 103 ? -3.979 0.261 21.940 1.00 97.69 103 PRO A C 1
ATOM 826 O O . PRO A 1 103 ? -3.747 -0.922 21.666 1.00 97.69 103 PRO A O 1
ATOM 829 N N . ARG A 1 104 ? -5.203 0.789 21.935 1.00 98.31 104 ARG A N 1
ATOM 830 C CA . ARG A 1 104 ? -6.406 0.043 21.581 1.00 98.31 104 ARG A CA 1
ATOM 831 C C . ARG A 1 104 ? -6.673 0.134 20.086 1.00 98.31 104 ARG A C 1
ATOM 833 O O . ARG A 1 104 ? -6.874 1.227 19.561 1.00 98.31 104 ARG A O 1
ATOM 840 N N . ILE A 1 105 ? -6.717 -1.014 19.424 1.00 98.31 105 ILE A N 1
ATOM 841 C CA . ILE A 1 105 ? -7.011 -1.154 18.000 1.00 98.31 105 ILE A CA 1
ATOM 842 C C . ILE A 1 105 ? -8.308 -1.938 17.851 1.00 98.31 105 ILE A C 1
ATOM 844 O O . ILE A 1 105 ? -8.400 -3.082 18.292 1.00 98.31 105 ILE A O 1
ATOM 848 N N . VAL A 1 106 ? -9.301 -1.339 17.206 1.00 98.69 106 VAL A N 1
ATOM 849 C CA . VAL A 1 106 ? -10.521 -2.034 16.785 1.00 98.69 106 VAL A CA 1
ATOM 850 C C . VAL A 1 106 ? -10.322 -2.485 15.345 1.00 98.69 106 VAL A C 1
ATOM 852 O O . VAL A 1 106 ? -9.830 -1.727 14.532 1.00 98.69 106 VAL A O 1
ATOM 855 N N . THR A 1 107 ? -10.652 -3.726 15.011 1.00 98.38 107 THR A N 1
ATOM 856 C CA . THR A 1 107 ? -10.492 -4.247 13.645 1.00 98.38 107 THR A CA 1
ATOM 857 C C . THR A 1 107 ? -11.502 -5.363 13.378 1.00 98.38 107 THR A C 1
ATOM 859 O O . THR A 1 107 ? -12.317 -5.689 14.246 1.00 98.38 107 THR A O 1
ATOM 862 N N . THR A 1 108 ? -11.486 -5.970 12.188 1.00 98.44 108 THR A N 1
ATOM 863 C CA . THR A 1 108 ? -12.450 -7.011 11.810 1.00 98.44 108 THR A CA 1
ATOM 864 C C . THR A 1 108 ? -11.819 -8.392 11.656 1.00 98.44 108 THR A C 1
ATOM 866 O O . THR A 1 108 ? -10.670 -8.539 11.262 1.00 98.44 108 THR A O 1
ATOM 869 N N . THR A 1 109 ? -12.590 -9.463 11.848 1.00 98.00 109 THR A N 1
ATOM 870 C CA . THR A 1 109 ? -12.141 -10.828 11.486 1.00 98.00 109 THR A CA 1
ATOM 871 C C . THR A 1 109 ? -11.962 -11.032 9.971 1.00 98.00 109 THR A C 1
ATOM 873 O O . THR A 1 109 ? -11.569 -12.113 9.535 1.00 98.00 109 THR A O 1
ATOM 876 N N . GLY A 1 110 ? -12.262 -10.012 9.157 1.00 97.19 110 GLY A N 1
ATOM 877 C CA . GLY A 1 110 ? -12.143 -10.014 7.701 1.00 97.19 110 GLY A CA 1
ATOM 878 C C . GLY A 1 110 ? -10.844 -9.411 7.164 1.00 97.19 110 GLY A C 1
ATOM 879 O O . GLY A 1 110 ? -10.744 -9.249 5.946 1.00 97.19 110 GLY A O 1
ATOM 880 N N . GLU A 1 111 ? -9.878 -9.073 8.026 1.00 97.25 111 GLU A N 1
ATOM 881 C CA . GLU A 1 111 ? -8.598 -8.510 7.591 1.00 97.25 111 GLU A CA 1
ATOM 882 C C . GLU A 1 111 ? -7.801 -9.447 6.674 1.00 97.25 111 GLU A C 1
ATOM 884 O O . GLU A 1 111 ? -7.885 -10.678 6.733 1.00 97.25 111 GLU A O 1
ATOM 889 N N . PHE A 1 112 ? -6.957 -8.851 5.829 1.00 94.69 112 PHE A N 1
ATOM 890 C CA . PHE A 1 112 ? -6.006 -9.617 5.031 1.00 94.69 112 PHE A CA 1
ATOM 891 C C . PHE A 1 112 ? -4.944 -10.280 5.922 1.00 94.69 112 PHE A C 1
ATOM 893 O O . PHE A 1 112 ? -4.589 -9.797 6.997 1.00 94.69 112 PHE A O 1
ATOM 900 N N . HIS A 1 113 ? -4.398 -11.400 5.445 1.00 94.94 113 HIS A N 1
ATOM 901 C CA . HIS A 1 113 ? -3.632 -12.342 6.267 1.00 94.94 113 HIS A CA 1
ATOM 902 C C . HIS A 1 113 ? -2.423 -11.709 6.969 1.00 94.94 113 HIS A C 1
ATOM 904 O O . HIS A 1 113 ? -2.156 -12.015 8.131 1.00 94.94 113 HIS A O 1
ATOM 910 N N . SER A 1 114 ? -1.691 -10.827 6.281 1.00 95.94 114 SER A N 1
ATOM 911 C CA . SER A 1 114 ? -0.515 -10.175 6.864 1.00 95.94 114 SER A CA 1
ATOM 912 C C . SER A 1 114 ? -0.895 -9.257 8.025 1.00 95.94 114 SER A C 1
ATOM 914 O O . SER A 1 114 ? -0.265 -9.345 9.075 1.00 95.94 114 SER A O 1
ATOM 916 N N . LEU A 1 115 ? -1.958 -8.454 7.887 1.00 97.06 115 LEU A N 1
ATOM 917 C CA . LEU A 1 115 ? -2.430 -7.590 8.971 1.00 97.06 115 LEU A CA 1
ATOM 918 C C . LEU A 1 115 ? -2.987 -8.406 10.137 1.00 97.06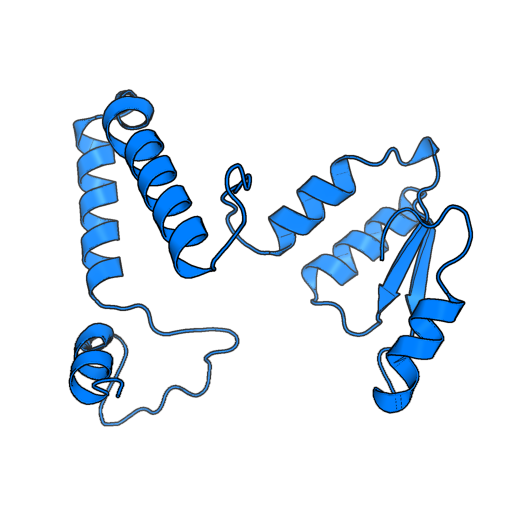 115 LEU A C 1
ATOM 920 O O . LEU A 1 115 ? -2.656 -8.123 11.284 1.00 97.06 115 LEU A O 1
ATOM 924 N N . HIS A 1 116 ? -3.748 -9.468 9.857 1.00 97.69 116 HIS A N 1
ATOM 925 C CA . HIS A 1 116 ? -4.257 -10.345 10.909 1.00 97.69 116 HIS A CA 1
ATOM 926 C C . HIS A 1 116 ? -3.127 -10.932 11.770 1.00 97.69 116 HIS A C 1
ATOM 928 O O . HIS A 1 116 ? -3.161 -10.852 13.001 1.00 97.69 116 HIS A O 1
ATOM 934 N N . ARG A 1 117 ? -2.078 -11.461 11.126 1.00 97.56 117 ARG A N 1
ATOM 935 C CA . ARG A 1 117 ? -0.889 -11.978 11.821 1.00 97.56 117 ARG A CA 1
ATOM 936 C C . ARG A 1 117 ? -0.147 -10.884 12.587 1.00 97.56 117 ARG A C 1
ATOM 938 O O . ARG A 1 117 ? 0.269 -11.120 13.718 1.00 97.56 117 ARG A O 1
ATOM 945 N N . GLN A 1 118 ? 0.010 -9.707 11.983 1.00 97.62 118 GLN A N 1
ATOM 946 C CA . GLN A 1 118 ? 0.702 -8.578 12.601 1.00 97.62 118 GLN A CA 1
ATOM 947 C C . GLN A 1 118 ? -0.015 -8.103 13.871 1.00 97.62 118 GLN A C 1
ATOM 949 O O . GLN A 1 118 ? 0.631 -7.946 14.902 1.00 97.62 118 GLN A O 1
ATOM 954 N N . LEU A 1 119 ? -1.338 -7.924 13.824 1.00 98.00 119 LEU A N 1
ATOM 955 C CA . LEU A 1 119 ? -2.133 -7.491 14.976 1.00 98.00 119 LEU A CA 1
ATOM 956 C C . LEU A 1 119 ? -2.196 -8.562 16.067 1.00 98.00 119 LEU A C 1
ATOM 958 O O . LEU A 1 119 ? -2.080 -8.234 17.242 1.00 98.00 119 LEU A O 1
ATOM 962 N N . THR A 1 120 ? -2.293 -9.841 15.693 1.00 98.00 120 THR A N 1
ATOM 963 C CA . THR A 1 120 ? -2.220 -10.945 16.664 1.00 98.00 120 THR A CA 1
ATOM 964 C C . THR A 1 120 ? -0.892 -10.922 17.421 1.00 98.00 120 THR A C 1
ATOM 966 O O . THR A 1 120 ? -0.886 -10.984 18.646 1.00 98.00 120 THR A O 1
ATOM 969 N N . ARG A 1 121 ? 0.235 -10.732 16.717 1.00 97.38 121 ARG A N 1
ATOM 970 C CA . ARG A 1 121 ? 1.550 -10.612 17.362 1.00 97.38 121 ARG A CA 1
ATOM 971 C C . ARG A 1 121 ? 1.663 -9.358 18.234 1.00 97.38 121 ARG A C 1
ATOM 973 O O . ARG A 1 121 ? 2.258 -9.417 19.299 1.00 97.38 121 ARG A O 1
ATOM 980 N N . LEU A 1 122 ? 1.095 -8.230 17.811 1.00 97.00 122 LEU A N 1
ATOM 981 C CA . LEU A 1 122 ? 1.097 -7.006 18.618 1.00 97.00 122 LEU A CA 1
ATOM 982 C C . LEU A 1 122 ? 0.260 -7.146 19.896 1.00 97.00 122 LEU A C 1
ATOM 984 O O . LEU A 1 122 ? 0.631 -6.574 20.920 1.00 97.00 122 LEU A O 1
ATOM 988 N N . ALA A 1 123 ? -0.823 -7.927 19.866 1.00 97.31 123 ALA A N 1
ATOM 989 C CA . ALA A 1 123 ? -1.611 -8.222 21.060 1.00 97.31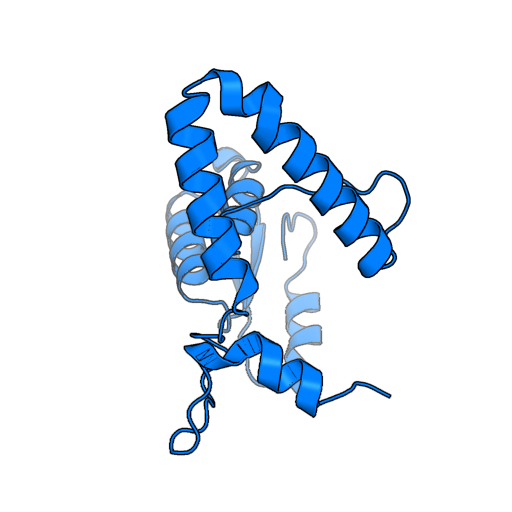 123 ALA A CA 1
ATOM 990 C C . ALA A 1 123 ? -0.784 -8.965 22.126 1.00 97.31 123 ALA A C 1
ATOM 992 O O . ALA A 1 123 ? -0.893 -8.665 23.313 1.00 97.31 123 ALA A O 1
ATOM 993 N N . GLU A 1 124 ? 0.098 -9.876 21.701 1.00 97.25 124 GLU A N 1
ATOM 994 C CA . GLU A 1 124 ? 1.060 -10.554 22.587 1.00 97.25 124 GLU A CA 1
ATOM 995 C C . GLU A 1 124 ? 2.093 -9.582 23.188 1.00 97.25 124 GLU A C 1
ATOM 997 O O . GLU A 1 124 ? 2.606 -9.824 24.277 1.00 97.25 124 GLU A O 1
ATOM 1002 N N . GLU A 1 125 ? 2.369 -8.469 22.504 1.00 95.31 125 GLU A N 1
ATOM 1003 C CA . GLU A 1 125 ? 3.339 -7.434 22.893 1.00 95.31 125 GLU A CA 1
ATOM 1004 C C . GLU A 1 125 ? 2.700 -6.251 23.646 1.00 95.31 125 GLU A C 1
ATOM 1006 O O . GLU A 1 125 ? 3.358 -5.245 23.903 1.00 95.31 125 GLU A O 1
ATOM 1011 N N . GLY A 1 126 ? 1.422 -6.349 24.028 1.00 95.56 126 GLY A N 1
ATOM 1012 C CA . GLY A 1 126 ? 0.758 -5.375 24.903 1.00 95.56 126 GLY A CA 1
ATOM 1013 C C . GLY A 1 126 ? -0.221 -4.420 24.220 1.00 95.56 126 GLY A C 1
ATOM 1014 O O . GLY A 1 126 ? -0.842 -3.613 24.915 1.00 95.56 126 GLY A O 1
ATOM 1015 N N . PHE A 1 127 ? -0.422 -4.528 22.903 1.00 97.81 127 PHE A N 1
ATOM 1016 C CA . PHE A 1 127 ? -1.527 -3.840 22.230 1.00 97.81 127 PHE A CA 1
ATOM 1017 C C . PHE A 1 127 ? -2.862 -4.455 22.661 1.00 97.81 127 PHE A C 1
ATOM 1019 O O . PHE A 1 127 ? -2.977 -5.664 22.853 1.00 97.81 127 PHE A O 1
ATOM 1026 N N . GLU A 1 128 ? -3.903 -3.637 22.778 1.00 98.06 128 GLU A N 1
ATOM 1027 C CA . GLU A 1 128 ? -5.257 -4.142 22.979 1.00 98.06 128 GLU A CA 1
ATOM 1028 C C . GLU A 1 128 ? -5.957 -4.251 21.621 1.00 98.06 128 GLU A C 1
ATOM 1030 O O . GLU A 1 128 ? -6.397 -3.250 21.064 1.00 98.06 128 GLU A O 1
ATOM 1035 N N . VAL A 1 129 ? -6.060 -5.464 21.073 1.00 98.38 129 VAL A N 1
ATOM 1036 C CA . VAL A 1 129 ? -6.701 -5.692 19.769 1.00 98.38 129 VAL A CA 1
ATOM 1037 C C . VAL A 1 129 ? -8.103 -6.261 19.951 1.00 98.38 129 VAL A C 1
ATOM 1039 O O . VAL A 1 129 ? -8.289 -7.332 20.529 1.00 98.38 129 VAL A O 1
ATOM 1042 N N . VAL A 1 130 ? -9.094 -5.553 19.418 1.00 98.56 130 VAL A N 1
ATOM 1043 C CA . VAL A 1 130 ? -10.515 -5.894 19.505 1.00 98.56 130 VAL A CA 1
ATOM 1044 C C . VAL A 1 130 ? -10.989 -6.359 18.140 1.00 98.56 130 VAL A C 1
ATOM 1046 O O . VAL A 1 130 ? -11.057 -5.577 17.193 1.00 98.56 130 VAL A O 1
ATOM 1049 N N . TRP A 1 131 ? -11.337 -7.639 18.050 1.00 98.62 131 TRP A N 1
ATOM 1050 C CA . TRP A 1 131 ? -11.822 -8.258 16.822 1.00 98.62 131 TRP A CA 1
ATOM 1051 C C . TRP A 1 131 ? -13.350 -8.211 16.754 1.00 98.62 131 TRP A C 1
ATOM 1053 O O . TRP A 1 131 ? -14.036 -8.896 17.511 1.00 98.62 131 TRP A O 1
ATOM 1063 N N . VAL A 1 132 ? -13.888 -7.441 15.811 1.00 98.69 132 VAL A N 1
ATOM 1064 C CA . VAL A 1 132 ? -15.314 -7.437 15.463 1.00 98.69 132 VAL A CA 1
ATOM 1065 C C . VAL A 1 132 ? -15.565 -8.462 14.357 1.00 98.69 132 VAL A C 1
ATOM 1067 O O . VAL A 1 132 ? -14.876 -8.471 13.336 1.00 98.69 132 VAL A O 1
ATOM 1070 N N . ASP A 1 133 ? -16.560 -9.336 14.520 1.00 98.31 133 ASP A N 1
ATOM 1071 C CA . ASP A 1 133 ? -16.886 -10.311 13.475 1.00 98.31 133 ASP A CA 1
ATOM 1072 C C . ASP A 1 133 ? -17.332 -9.595 12.187 1.00 98.31 133 ASP A C 1
ATOM 1074 O O . ASP A 1 133 ? -18.332 -8.875 12.174 1.00 98.31 133 ASP A O 1
ATOM 1078 N N . ALA A 1 134 ? -16.623 -9.823 11.077 1.00 97.94 134 ALA A N 1
ATOM 1079 C CA . ALA A 1 134 ? -16.942 -9.261 9.767 1.00 97.94 134 ALA A CA 1
ATOM 1080 C C . ALA A 1 134 ? -18.318 -9.705 9.225 1.00 97.94 134 ALA A C 1
ATOM 1082 O O . ALA A 1 134 ? -18.811 -9.143 8.238 1.00 97.94 134 ALA A O 1
ATOM 1083 N N . ARG A 1 135 ? -18.953 -10.716 9.835 1.00 97.69 135 ARG A N 1
ATOM 1084 C CA . ARG A 1 135 ? -20.274 -11.225 9.452 1.00 97.69 135 ARG A CA 1
ATOM 1085 C C . ARG A 1 135 ? -21.285 -11.150 10.609 1.00 97.69 135 ARG A C 1
ATOM 1087 O O . ARG A 1 135 ? -20.913 -11.346 11.763 1.00 97.69 135 ARG A O 1
ATOM 1094 N N . PRO A 1 136 ? -22.566 -10.846 10.314 1.00 97.44 136 PRO A N 1
ATOM 1095 C CA . PRO A 1 136 ? -23.107 -10.433 9.013 1.00 97.44 136 PRO A CA 1
ATOM 1096 C C . PRO A 1 136 ? -22.684 -9.003 8.615 1.00 97.44 136 PRO A C 1
ATOM 1098 O O . PRO A 1 136 ? -22.587 -8.107 9.451 1.00 97.44 136 PRO A O 1
ATOM 1101 N N . ARG A 1 137 ? -22.470 -8.767 7.309 1.00 97.06 137 ARG A N 1
ATOM 1102 C CA . ARG A 1 137 ? -22.017 -7.456 6.794 1.00 97.06 137 ARG A CA 1
ATOM 1103 C C . ARG A 1 137 ? -23.015 -6.328 7.062 1.00 97.06 137 ARG A C 1
ATOM 1105 O O . ARG A 1 137 ? -22.600 -5.202 7.299 1.00 97.06 137 ARG A O 1
ATOM 1112 N N . ALA A 1 138 ? -24.312 -6.642 7.057 1.00 98.38 138 ALA A N 1
ATOM 1113 C CA . ALA A 1 138 ? -25.385 -5.664 7.237 1.00 98.38 138 ALA A CA 1
ATOM 1114 C C . ALA A 1 138 ? -25.300 -4.900 8.571 1.00 98.38 138 ALA A C 1
ATOM 1116 O O . ALA A 1 138 ? -25.694 -3.742 8.627 1.00 98.38 138 ALA A O 1
ATOM 1117 N N . THR A 1 139 ? -24.756 -5.521 9.624 1.00 98.00 139 THR A N 1
ATOM 1118 C CA . THR A 1 139 ? -24.620 -4.909 10.957 1.00 98.00 139 THR A CA 1
ATOM 1119 C C . THR A 1 139 ? -23.166 -4.622 11.337 1.00 98.00 139 THR A C 1
ATOM 1121 O O . THR A 1 139 ? -22.891 -4.237 12.471 1.00 98.00 139 THR A O 1
ATOM 1124 N N . LEU A 1 140 ? -22.208 -4.813 10.420 1.00 98.31 140 LEU A N 1
ATOM 1125 C CA . LEU A 1 140 ? -20.783 -4.634 10.713 1.00 98.31 140 LEU A CA 1
ATOM 1126 C C . LEU A 1 140 ? -20.457 -3.195 11.130 1.00 98.31 140 LEU A C 1
ATOM 1128 O O . LEU A 1 140 ? -19.758 -3.003 12.117 1.00 98.31 140 LEU A O 1
ATOM 1132 N N . ALA A 1 141 ? -21.005 -2.197 10.433 1.00 98.19 141 ALA A N 1
ATOM 1133 C CA . ALA A 1 141 ? -20.756 -0.791 10.753 1.00 98.19 141 ALA A CA 1
ATOM 1134 C C . ALA A 1 141 ? -21.228 -0.416 12.171 1.00 98.19 141 ALA A C 1
ATOM 1136 O O . ALA A 1 141 ? -20.499 0.254 12.894 1.00 98.19 141 ALA A O 1
ATOM 1137 N N . ALA A 1 142 ? -22.406 -0.896 12.589 1.00 98.44 142 ALA A N 1
ATOM 1138 C CA . ALA A 1 142 ? -22.925 -0.658 13.937 1.00 98.44 142 ALA A CA 1
ATOM 1139 C C . ALA A 1 142 ? -22.035 -1.308 15.007 1.00 98.44 142 ALA A C 1
ATOM 1141 O O . ALA A 1 142 ? -21.646 -0.650 15.963 1.00 98.44 142 ALA A O 1
ATOM 1142 N N . ARG A 1 143 ? -21.623 -2.565 14.796 1.00 98.44 143 ARG A N 1
ATOM 1143 C CA . ARG A 1 143 ? -20.737 -3.278 15.730 1.00 98.44 143 ARG A CA 1
ATOM 1144 C C . ARG A 1 143 ? -19.333 -2.671 15.807 1.00 98.44 143 ARG A C 1
ATOM 1146 O O . ARG A 1 143 ? -18.736 -2.666 16.877 1.00 98.44 143 ARG A O 1
ATOM 1153 N N . LEU A 1 144 ? -18.807 -2.146 14.696 1.00 98.44 144 LEU A N 1
ATOM 1154 C CA . LEU A 1 144 ? -17.568 -1.363 14.703 1.00 98.44 144 LEU A CA 1
ATOM 1155 C C . LEU A 1 144 ? -17.741 -0.083 15.526 1.00 98.44 144 LEU A C 1
ATOM 1157 O O . LEU A 1 144 ? -16.920 0.178 16.395 1.00 98.44 144 LEU A O 1
ATOM 1161 N N . ALA A 1 145 ? -18.822 0.671 15.307 1.00 98.31 145 ALA A N 1
ATOM 1162 C CA . ALA A 1 145 ? -19.105 1.888 16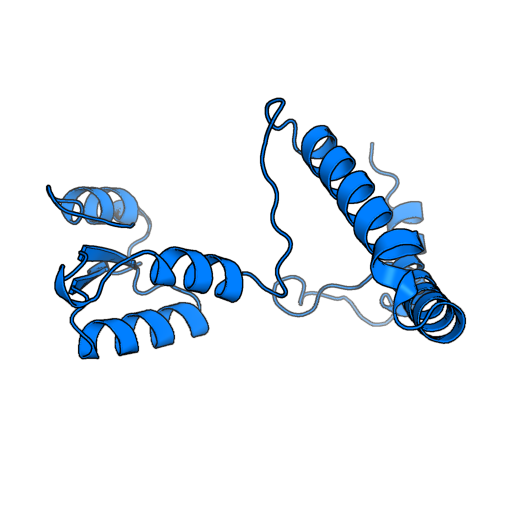.067 1.00 98.31 145 ALA A CA 1
ATOM 1163 C C . ALA A 1 145 ? -19.247 1.623 17.577 1.00 98.31 145 ALA A C 1
ATOM 1165 O O . ALA A 1 145 ? -18.716 2.384 18.377 1.00 98.31 145 ALA A O 1
ATOM 1166 N N . GLU A 1 146 ? -19.899 0.525 17.965 1.00 98.38 146 GLU A N 1
ATOM 1167 C CA . GLU A 1 146 ? -20.020 0.092 19.365 1.00 98.38 146 GLU A CA 1
ATOM 1168 C C . GLU A 1 146 ? -18.671 -0.295 19.993 1.00 98.38 146 GLU A C 1
ATOM 1170 O O . GLU A 1 146 ? -18.458 -0.081 21.186 1.00 98.38 146 GLU A O 1
ATOM 1175 N N . ALA A 1 147 ? -17.748 -0.857 19.207 1.00 98.44 147 ALA A N 1
ATOM 1176 C CA . ALA A 1 147 ? -16.424 -1.255 19.682 1.00 98.44 147 ALA A CA 1
ATOM 1177 C C . ALA A 1 147 ? -15.458 -0.067 19.864 1.00 98.44 147 ALA A C 1
ATOM 1179 O O . ALA A 1 147 ? -14.473 -0.193 20.606 1.00 98.44 147 ALA A O 1
ATOM 1180 N N . ILE A 1 148 ? -15.738 1.069 19.211 1.00 98.44 148 ILE A N 1
ATOM 1181 C CA . ILE A 1 148 ? -14.974 2.314 19.333 1.00 98.44 148 ILE A CA 1
ATOM 1182 C C . ILE A 1 148 ? -15.367 3.019 20.632 1.00 98.44 148 ILE A C 1
ATOM 1184 O O . ILE A 1 148 ? -16.437 3.609 20.764 1.00 98.44 148 ILE A O 1
ATOM 1188 N N . THR A 1 149 ? -14.454 2.998 21.594 1.00 97.62 149 THR A N 1
ATOM 1189 C CA . THR A 1 149 ? -14.603 3.648 22.902 1.00 97.62 149 THR A CA 1
ATOM 1190 C C . THR A 1 149 ? -13.583 4.779 23.070 1.00 97.62 149 THR A C 1
ATOM 1192 O O . THR A 1 149 ? -12.586 4.807 22.334 1.00 97.62 149 THR A O 1
ATOM 1195 N N . PRO A 1 150 ? -13.754 5.697 24.047 1.00 97.19 150 PRO A N 1
ATOM 1196 C CA . PRO A 1 150 ? -12.699 6.643 24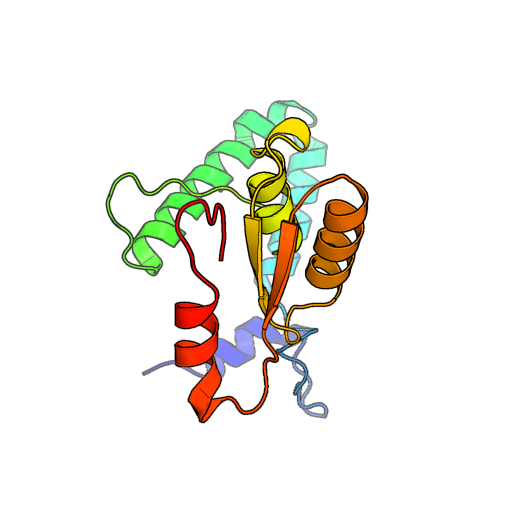.411 1.00 97.19 150 PRO A CA 1
ATOM 1197 C C . PRO A 1 150 ? -11.366 5.917 24.644 1.00 97.19 150 PRO A C 1
ATOM 1199 O O . PRO A 1 150 ? -11.332 4.890 25.319 1.00 97.19 150 PRO A O 1
ATOM 1202 N N . GLY A 1 151 ? -10.287 6.425 24.045 1.00 94.19 151 GLY A N 1
ATOM 1203 C CA . GLY A 1 151 ? -8.966 5.783 24.071 1.00 94.19 151 GLY A CA 1
ATOM 1204 C C . GLY A 1 151 ? -8.690 4.791 22.932 1.00 94.19 151 GLY A C 1
ATOM 1205 O O . GLY A 1 151 ? -7.588 4.254 22.869 1.00 94.19 151 GLY A O 1
ATOM 1206 N N . THR A 1 152 ? -9.636 4.563 22.011 1.00 98.00 152 THR A N 1
ATOM 1207 C CA . THR A 1 152 ? -9.354 3.831 20.761 1.00 98.00 152 THR A CA 1
ATOM 1208 C C . THR A 1 152 ? -8.343 4.615 19.926 1.00 98.00 152 THR A C 1
ATOM 1210 O O . THR A 1 152 ? -8.603 5.756 19.548 1.00 98.00 152 THR A O 1
ATOM 1213 N N . ALA A 1 153 ? -7.189 4.006 19.663 1.00 97.06 153 ALA A N 1
ATOM 1214 C CA . ALA A 1 153 ? -6.073 4.623 18.954 1.00 97.06 153 ALA A CA 1
ATOM 1215 C C . ALA A 1 153 ? -6.181 4.456 17.431 1.00 97.06 153 ALA A C 1
ATOM 1217 O O . ALA A 1 153 ? -5.747 5.331 16.684 1.00 97.06 153 ALA A O 1
ATOM 1218 N N . LEU A 1 154 ? -6.751 3.337 16.974 1.00 96.88 154 LEU A N 1
ATOM 1219 C CA . LEU A 1 154 ? -6.910 3.015 15.557 1.00 96.88 154 LEU A CA 1
ATOM 1220 C C . LEU A 1 154 ? -8.146 2.131 15.335 1.00 96.88 154 LEU A C 1
ATOM 1222 O O . LEU A 1 154 ? -8.495 1.324 16.202 1.00 96.88 154 LEU A O 1
ATOM 1226 N N . VAL A 1 155 ? -8.774 2.287 14.167 1.00 95.88 155 VAL A N 1
ATOM 1227 C CA . VAL A 1 155 ? -9.861 1.445 13.643 1.00 95.88 155 VAL A CA 1
ATOM 1228 C C . VAL A 1 155 ? -9.502 0.998 12.234 1.00 95.88 155 VAL A C 1
ATOM 1230 O O . VAL A 1 155 ? -9.028 1.876 11.477 1.00 95.88 155 VAL A O 1
#

Sequence (155 aa):
MLDLDALRGAYRHFLRPDRILLTGHSHQAWPDVARDAGARAFDDAARLVDDKWGEAVFPLIERVQRRIVARMDLPDGSELAFGSNTHELTFRLLSCFRASERPRIVTTTGEFHSLHRQLTRLAEEGFEVVWVDARPRATLAARLAEAITPGTALV